Protein AF-A0A2C9KWX2-F1 (afdb_monomer_lite)

Radius of gyration: 17.45 Å; chains: 1; bounding box: 41×23×52 Å

Organism: Biomphalaria glabrata (NCBI:txid6526)

Foldseek 3Di:
DDLVVVLVVVLCQAPPVQHKDWDWDAPDPPPDPRIDTPDIDGNQRCPRCCCSNPVPHDDDDRRHDDDDDDDDPVRDD

Secondary structure (DSSP, 8-state):
--HHHHHHHHHIIIIIS---EEEEEE-S-TT---EEEEEEEBTTB-GGGHHHHHTT----------------TT---

Structure (mmCIF, N/CA/C/O backbone):
data_AF-A0A2C9KWX2-F1
#
_entry.id   AF-A0A2C9KWX2-F1
#
loop_
_atom_site.group_PDB
_atom_site.id
_atom_site.type_symbol
_atom_site.label_atom_id
_atom_site.label_alt_id
_atom_site.label_comp_id
_atom_site.label_asym_id
_atom_site.label_entity_id
_atom_site.label_seq_id
_atom_site.pdbx_PDB_ins_code
_atom_site.Cartn_x
_atom_site.Cartn_y
_atom_site.Cartn_z
_atom_site.occupancy
_atom_site.B_iso_or_equiv
_atom_site.auth_seq_id
_atom_site.auth_comp_id
_atom_site.auth_asym_id
_atom_site.auth_atom_id
_atom_site.pdbx_PDB_model_num
ATOM 1 N N . MET A 1 1 ? 5.349 -10.265 -15.223 1.00 59.97 1 MET A N 1
ATOM 2 C CA . MET A 1 1 ? 3.959 -9.985 -14.799 1.00 59.97 1 MET A CA 1
ATOM 3 C C . MET A 1 1 ? 3.460 -8.812 -15.630 1.00 59.97 1 MET A C 1
ATOM 5 O O . MET A 1 1 ? 4.222 -7.869 -15.794 1.00 59.97 1 MET A O 1
ATOM 9 N N . SER A 1 2 ? 2.269 -8.885 -16.227 1.00 88.69 2 SER A N 1
ATOM 10 C CA . SER A 1 2 ? 1.698 -7.738 -16.951 1.00 88.69 2 SER A CA 1
ATOM 11 C C . SER A 1 2 ? 1.167 -6.698 -15.958 1.00 88.69 2 SER A C 1
ATOM 13 O O . SER A 1 2 ? 0.797 -7.057 -14.839 1.00 88.69 2 SER A O 1
ATOM 15 N N . LYS A 1 3 ? 1.100 -5.424 -16.373 1.00 84.88 3 LYS A N 1
ATOM 16 C CA . LYS A 1 3 ? 0.503 -4.343 -15.569 1.00 84.88 3 LYS A CA 1
ATOM 17 C C . LYS A 1 3 ? -0.916 -4.716 -15.121 1.00 84.88 3 LYS A C 1
ATOM 19 O O . LYS A 1 3 ? -1.191 -4.725 -13.933 1.00 84.88 3 LYS A O 1
ATOM 24 N N . MET A 1 4 ? -1.750 -5.183 -16.050 1.00 86.56 4 MET A N 1
ATOM 25 C CA . MET A 1 4 ? -3.129 -5.612 -15.782 1.00 86.56 4 MET A CA 1
ATOM 26 C C . MET A 1 4 ? -3.246 -6.695 -14.692 1.00 86.56 4 MET A C 1
ATOM 28 O O . MET A 1 4 ? -4.124 -6.618 -13.836 1.00 86.56 4 MET A O 1
ATOM 32 N N . ASN A 1 5 ? -2.344 -7.684 -14.677 1.00 89.56 5 ASN A N 1
ATOM 33 C CA . ASN A 1 5 ? -2.374 -8.737 -13.656 1.00 89.56 5 ASN A CA 1
ATOM 34 C C . ASN A 1 5 ? -1.959 -8.211 -12.277 1.00 89.56 5 ASN A C 1
ATOM 36 O O . ASN A 1 5 ? -2.486 -8.673 -11.268 1.00 89.56 5 ASN A O 1
ATOM 40 N N . PHE A 1 6 ? -1.024 -7.257 -12.229 1.00 90.1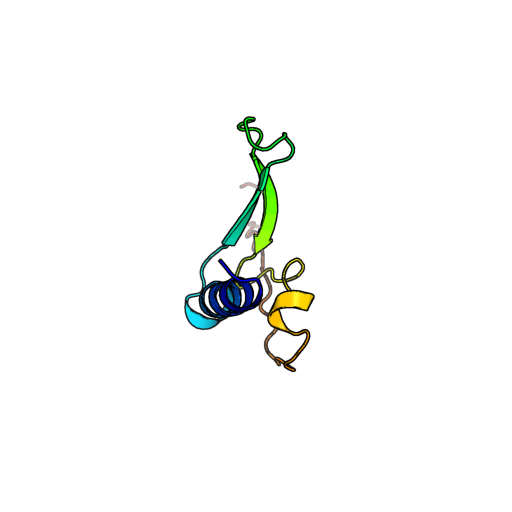9 6 PHE A N 1
ATOM 41 C CA . PHE A 1 6 ? -0.645 -6.595 -10.983 1.00 90.19 6 PHE A CA 1
ATOM 42 C C . PHE A 1 6 ? -1.818 -5.799 -10.401 1.00 90.19 6 PHE A C 1
ATOM 44 O O . PHE A 1 6 ? -2.103 -5.920 -9.213 1.00 90.19 6 PHE A O 1
ATOM 51 N N . GLU A 1 7 ? -2.534 -5.048 -11.240 1.00 88.25 7 GLU A N 1
ATOM 52 C CA . GLU A 1 7 ? -3.687 -4.248 -10.813 1.00 88.25 7 GLU A CA 1
ATOM 53 C C . GLU A 1 7 ? -4.814 -5.132 -10.260 1.00 88.25 7 GLU A C 1
ATOM 55 O O . GLU A 1 7 ? -5.324 -4.884 -9.166 1.00 88.25 7 GLU A O 1
ATOM 60 N N . ALA A 1 8 ? -5.147 -6.215 -10.970 1.00 88.75 8 ALA A N 1
ATOM 61 C CA . ALA A 1 8 ? -6.150 -7.181 -10.526 1.00 88.75 8 ALA A CA 1
ATOM 62 C C . ALA A 1 8 ? -5.769 -7.844 -9.191 1.00 88.75 8 ALA A C 1
ATOM 64 O O . ALA A 1 8 ? -6.609 -7.973 -8.300 1.00 88.75 8 ALA A O 1
ATOM 65 N N . LEU A 1 9 ? -4.497 -8.222 -9.029 1.00 91.12 9 LEU A N 1
ATOM 66 C CA . LEU A 1 9 ? -3.999 -8.829 -7.796 1.00 91.12 9 LEU A CA 1
ATOM 67 C C . LEU A 1 9 ? -4.024 -7.844 -6.622 1.00 91.12 9 LEU A C 1
ATOM 69 O O . LEU A 1 9 ? -4.496 -8.193 -5.544 1.00 91.12 9 LEU A O 1
ATOM 73 N N . ALA A 1 10 ? -3.539 -6.616 -6.812 1.00 89.75 10 ALA A N 1
ATOM 74 C CA . ALA A 1 10 ? -3.542 -5.599 -5.763 1.00 89.75 10 ALA A CA 1
ATOM 75 C C . ALA A 1 10 ? -4.971 -5.269 -5.305 1.00 89.75 10 ALA A C 1
ATOM 77 O O . ALA A 1 10 ? -5.209 -5.112 -4.106 1.00 89.75 10 ALA A O 1
ATOM 78 N N . ARG A 1 11 ? -5.934 -5.252 -6.237 1.00 88.56 11 ARG A N 1
ATOM 79 C CA . ARG A 1 11 ? -7.359 -5.098 -5.929 1.00 88.56 11 ARG A CA 1
ATOM 80 C C . ARG A 1 11 ? -7.895 -6.240 -5.065 1.00 88.56 11 ARG A C 1
ATOM 82 O O . ARG A 1 11 ? -8.514 -5.969 -4.039 1.00 88.56 11 ARG A O 1
ATOM 89 N N . ASP A 1 12 ? -7.633 -7.494 -5.433 1.00 90.44 12 ASP A N 1
ATOM 90 C CA . ASP A 1 12 ? -8.058 -8.664 -4.647 1.00 90.44 12 ASP A CA 1
ATOM 91 C C . ASP A 1 12 ? -7.446 -8.652 -3.235 1.00 90.44 12 ASP A C 1
ATOM 93 O O . ASP A 1 12 ? -8.142 -8.836 -2.234 1.00 90.44 12 ASP A O 1
ATOM 97 N N . LEU A 1 13 ? -6.149 -8.352 -3.134 1.00 92.44 13 LEU A N 1
ATOM 98 C CA . LEU A 1 13 ? -5.438 -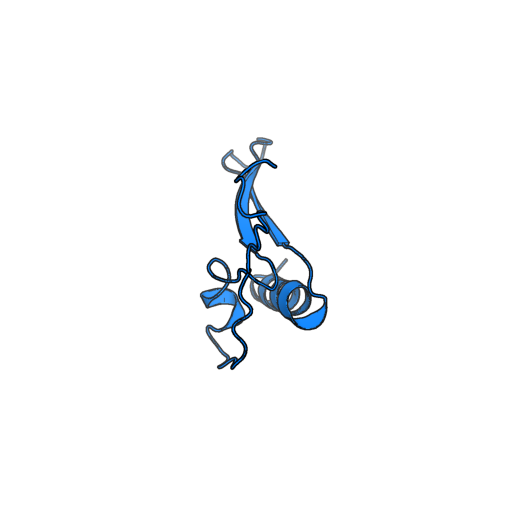8.312 -1.858 1.00 92.44 13 LEU A CA 1
ATOM 99 C C . LEU A 1 13 ? -5.983 -7.230 -0.921 1.00 92.44 13 LEU A C 1
ATOM 101 O O . LEU A 1 13 ? -6.239 -7.518 0.247 1.00 92.44 13 LEU A O 1
ATOM 105 N N . LEU A 1 14 ? -6.167 -6.004 -1.412 1.00 89.25 14 LEU A N 1
ATOM 106 C CA . LEU A 1 14 ? -6.560 -4.866 -0.578 1.00 89.25 14 LEU A CA 1
ATOM 107 C C . LEU A 1 14 ? -8.052 -4.877 -0.235 1.00 89.25 14 LEU A C 1
ATOM 109 O O . LEU A 1 14 ? -8.413 -4.546 0.892 1.00 89.25 14 LEU A O 1
ATOM 113 N N . LEU A 1 15 ? -8.913 -5.262 -1.182 1.00 86.56 15 LEU A N 1
ATOM 114 C CA . LEU A 1 15 ? -10.361 -5.089 -1.048 1.00 86.56 15 LEU A CA 1
ATOM 115 C C . LEU A 1 15 ? -11.093 -6.359 -0.622 1.00 86.56 15 LEU A C 1
ATOM 117 O O . LEU A 1 15 ? -12.063 -6.273 0.127 1.00 86.56 15 LEU A O 1
ATOM 121 N N . VAL A 1 16 ? -10.629 -7.533 -1.056 1.00 88.56 16 VAL A N 1
ATOM 122 C CA . VAL A 1 16 ? -11.291 -8.812 -0.752 1.00 88.56 16 VAL A CA 1
ATOM 123 C C . VAL A 1 16 ? -10.603 -9.496 0.421 1.00 88.56 16 VAL A C 1
ATOM 125 O O . VAL A 1 16 ? -11.237 -9.818 1.422 1.00 88.56 16 VAL A O 1
ATOM 128 N N . ARG A 1 17 ? -9.284 -9.685 0.331 1.00 91.12 17 ARG A N 1
ATOM 129 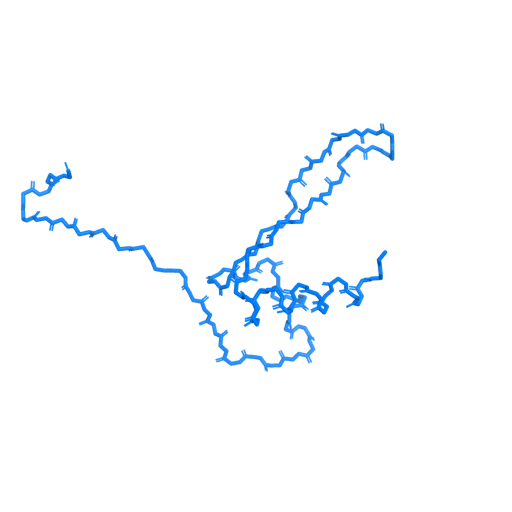C CA . ARG A 1 17 ? -8.502 -10.423 1.337 1.00 91.12 17 ARG A CA 1
ATOM 130 C C . ARG A 1 17 ? -8.094 -9.579 2.538 1.00 91.12 17 ARG A C 1
ATOM 132 O O . ARG A 1 17 ? -7.626 -10.138 3.525 1.00 91.12 17 ARG A O 1
ATOM 139 N N . GLN A 1 18 ? -8.279 -8.262 2.459 1.00 88.75 18 GLN A N 1
ATOM 140 C CA . GLN A 1 18 ? -7.953 -7.314 3.525 1.00 88.75 18 GLN A CA 1
ATOM 141 C C . GLN A 1 18 ? -6.469 -7.381 3.952 1.00 88.75 18 GLN A C 1
ATOM 143 O O . GLN A 1 18 ? -6.127 -7.286 5.132 1.00 88.75 18 GLN A O 1
ATOM 148 N N . TYR A 1 19 ? -5.562 -7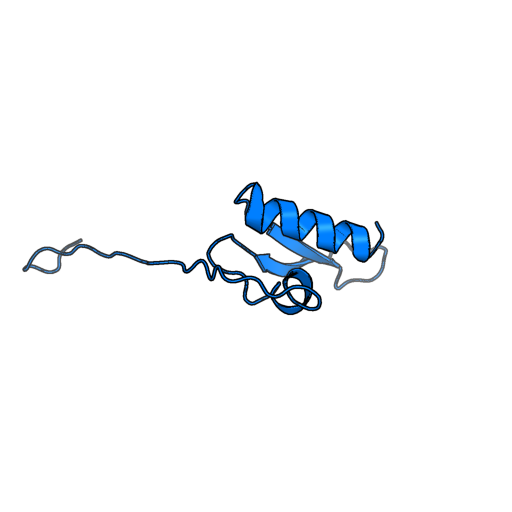.561 2.989 1.00 93.94 19 TYR A N 1
ATOM 149 C CA . TYR A 1 19 ? -4.114 -7.639 3.204 1.00 93.94 19 TYR A CA 1
ATOM 150 C C . TYR A 1 19 ? -3.428 -6.281 3.058 1.00 93.94 19 TYR A C 1
ATOM 152 O O . TYR A 1 19 ? -3.974 -5.335 2.497 1.00 93.94 19 TYR A O 1
ATOM 160 N N . ARG A 1 20 ? -2.192 -6.191 3.560 1.00 93.69 20 ARG A N 1
ATOM 161 C CA . ARG A 1 20 ? -1.292 -5.055 3.328 1.00 93.69 20 ARG A CA 1
ATOM 162 C C . ARG A 1 20 ? -0.343 -5.385 2.184 1.00 93.69 20 ARG A C 1
ATOM 164 O O . ARG A 1 20 ? 0.148 -6.507 2.100 1.00 93.69 20 ARG A O 1
ATOM 171 N N . VAL A 1 21 ? -0.084 -4.407 1.328 1.00 93.06 21 VAL A N 1
ATOM 172 C CA . VAL A 1 21 ? 0.759 -4.551 0.140 1.00 93.06 21 VAL A CA 1
ATOM 173 C C . VAL A 1 21 ? 1.899 -3.546 0.214 1.00 93.06 21 VAL A C 1
ATOM 175 O O . VAL A 1 21 ? 1.675 -2.364 0.468 1.00 93.06 21 VAL A O 1
ATOM 178 N N . GLU A 1 22 ? 3.118 -4.011 -0.040 1.00 94.12 22 GLU A N 1
ATOM 179 C CA . GLU A 1 22 ? 4.295 -3.166 -0.231 1.00 94.12 22 GLU A CA 1
ATOM 180 C C . GLU A 1 22 ? 4.889 -3.463 -1.608 1.00 94.12 22 GLU A C 1
ATOM 182 O O . GLU A 1 22 ? 5.127 -4.618 -1.964 1.00 94.12 22 GLU A O 1
ATOM 187 N N . VAL A 1 23 ? 5.096 -2.418 -2.403 1.00 92.19 23 VAL A N 1
ATOM 188 C CA . VAL A 1 23 ? 5.662 -2.520 -3.749 1.00 92.19 23 VAL A CA 1
ATOM 189 C C . VAL A 1 23 ? 7.080 -1.997 -3.694 1.00 92.19 23 VAL A C 1
ATOM 191 O O . VAL A 1 23 ? 7.303 -0.844 -3.324 1.00 92.19 23 VAL A O 1
ATOM 194 N N . TYR A 1 24 ? 8.025 -2.837 -4.092 1.00 93.06 24 TYR A N 1
ATOM 195 C CA . TYR A 1 24 ? 9.435 -2.489 -4.128 1.00 93.06 24 TYR A CA 1
ATOM 196 C C . TYR A 1 24 ? 9.880 -2.187 -5.555 1.00 93.06 24 TYR A C 1
ATOM 198 O O . TYR A 1 24 ? 9.489 -2.876 -6.499 1.00 93.06 24 TYR A O 1
ATOM 206 N N . THR A 1 25 ? 10.730 -1.179 -5.709 1.00 92.38 25 THR A N 1
ATOM 207 C CA . THR A 1 25 ? 11.411 -0.876 -6.967 1.00 92.38 25 THR A CA 1
ATOM 208 C C . THR A 1 25 ? 12.911 -0.916 -6.746 1.00 92.38 25 THR A C 1
ATOM 210 O O . THR A 1 25 ? 13.413 -0.556 -5.680 1.00 92.38 25 THR A O 1
ATOM 213 N N . ASN A 1 26 ? 13.631 -1.396 -7.752 1.00 92.81 26 ASN A N 1
ATOM 214 C CA . ASN A 1 26 ? 15.081 -1.366 -7.738 1.00 92.81 26 ASN A CA 1
ATOM 215 C C . ASN A 1 26 ? 15.531 0.003 -8.250 1.00 92.81 26 ASN A C 1
ATOM 217 O O . ASN A 1 26 ? 15.256 0.349 -9.400 1.00 92.81 26 ASN A O 1
ATOM 221 N N . LYS A 1 27 ? 16.162 0.797 -7.383 1.00 88.06 27 LYS A N 1
ATOM 222 C CA . LYS A 1 27 ? 16.745 2.096 -7.750 1.00 88.06 27 LYS A CA 1
ATOM 223 C C . LYS A 1 27 ? 18.095 1.952 -8.439 1.00 88.06 27 LYS A C 1
ATOM 225 O O . LYS A 1 27 ? 18.521 2.861 -9.148 1.00 88.06 27 LYS A O 1
ATOM 230 N N . GLY A 1 28 ? 18.758 0.819 -8.245 1.00 85.62 28 GLY A N 1
ATOM 231 C CA . GLY A 1 28 ? 19.962 0.481 -8.973 1.00 85.62 28 GLY A CA 1
ATOM 232 C C . GLY A 1 28 ? 19.664 -0.070 -10.369 1.00 85.62 28 GLY A C 1
ATOM 233 O O . GLY A 1 28 ? 18.527 -0.350 -10.747 1.00 85.62 28 GLY A O 1
ATOM 234 N N . GLY A 1 29 ? 20.722 -0.248 -11.160 1.00 82.00 29 GLY A N 1
ATOM 235 C CA . GLY A 1 29 ? 20.621 -0.963 -12.433 1.00 82.00 29 GLY A CA 1
ATOM 236 C C . GLY A 1 29 ? 20.278 -2.446 -12.237 1.00 82.00 29 GLY A C 1
ATOM 237 O O . GLY A 1 29 ? 20.324 -2.969 -11.127 1.00 82.00 29 GLY A O 1
ATOM 238 N N . ALA A 1 30 ? 20.031 -3.163 -13.335 1.00 80.25 30 ALA A N 1
ATOM 239 C CA . ALA A 1 30 ? 19.552 -4.554 -13.332 1.00 80.25 30 ALA A CA 1
ATOM 240 C C . ALA A 1 30 ? 20.406 -5.578 -12.545 1.00 80.25 30 ALA A C 1
ATOM 242 O O . ALA A 1 30 ? 19.936 -6.680 -12.280 1.00 80.25 30 ALA A O 1
ATOM 243 N N . LYS A 1 31 ? 21.656 -5.244 -12.195 1.00 84.62 31 LYS A N 1
ATOM 244 C CA . LYS A 1 31 ? 22.574 -6.099 -11.417 1.00 84.62 31 LYS A CA 1
ATOM 245 C C . LYS A 1 31 ? 22.783 -5.634 -9.969 1.00 84.62 31 LYS A C 1
ATOM 247 O O . LYS A 1 31 ? 23.533 -6.269 -9.236 1.00 84.62 31 LYS A O 1
ATOM 252 N N . SER A 1 32 ? 22.179 -4.516 -9.577 1.00 87.44 32 SER A N 1
ATOM 253 C CA . SER A 1 32 ? 22.249 -3.985 -8.217 1.00 87.44 32 SER A CA 1
ATOM 254 C C . SER A 1 32 ? 21.101 -4.541 -7.379 1.00 87.44 32 SER A C 1
ATOM 256 O O . SER A 1 32 ? 20.020 -4.776 -7.908 1.00 87.44 32 SER A O 1
ATOM 258 N N . ASN A 1 33 ? 21.307 -4.719 -6.075 1.00 88.69 33 ASN A N 1
ATOM 259 C CA . ASN A 1 33 ? 20.269 -5.142 -5.127 1.00 88.69 33 ASN A CA 1
ATOM 260 C C . ASN A 1 33 ? 19.795 -3.965 -4.261 1.00 88.69 33 ASN A C 1
ATOM 262 O O . ASN A 1 33 ? 19.672 -4.093 -3.046 1.00 88.69 33 ASN A O 1
ATOM 266 N N . ASP A 1 34 ? 19.551 -2.814 -4.885 1.00 93.00 34 ASP A N 1
ATOM 267 C CA . ASP A 1 34 ? 19.137 -1.586 -4.200 1.00 93.00 34 ASP A CA 1
ATOM 268 C C . ASP A 1 34 ? 17.611 -1.413 -4.267 1.00 93.00 34 ASP A C 1
ATOM 270 O O . ASP A 1 34 ? 17.073 -0.626 -5.053 1.00 93.00 34 ASP A O 1
ATOM 274 N N . TRP A 1 35 ? 16.902 -2.238 -3.493 1.00 94.06 35 TRP A N 1
ATOM 275 C CA . TRP A 1 35 ? 15.441 -2.261 -3.452 1.00 94.06 35 TRP A CA 1
ATOM 276 C C . TRP A 1 35 ? 14.901 -1.304 -2.399 1.00 94.06 35 TRP A C 1
ATOM 278 O O . TRP A 1 35 ? 15.231 -1.396 -1.217 1.00 94.06 35 TRP 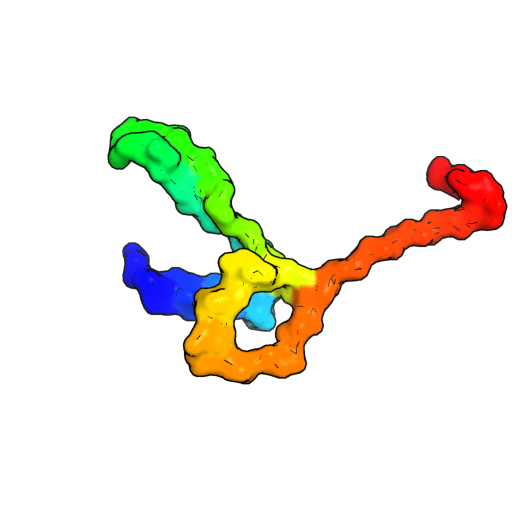A O 1
ATOM 288 N N . VAL A 1 36 ? 13.990 -0.435 -2.818 1.00 94.44 36 VAL A N 1
ATOM 289 C CA . VAL A 1 36 ? 13.294 0.500 -1.936 1.00 94.44 36 VAL A CA 1
ATOM 290 C C . VAL A 1 36 ? 11.793 0.338 -2.074 1.00 94.44 36 VAL A C 1
ATOM 292 O O . VAL A 1 36 ? 11.295 -0.074 -3.119 1.00 94.44 36 VAL A O 1
ATOM 295 N N . ILE A 1 37 ? 11.058 0.695 -1.026 1.00 93.00 37 ILE A N 1
ATOM 296 C CA . ILE A 1 37 ? 9.598 0.711 -1.086 1.00 93.00 37 ILE A CA 1
ATOM 297 C C . ILE A 1 37 ? 9.162 1.926 -1.901 1.00 93.00 37 ILE A C 1
ATOM 299 O O . ILE A 1 37 ? 9.464 3.061 -1.535 1.00 93.00 37 ILE A O 1
ATOM 303 N N . ALA A 1 38 ? 8.438 1.681 -2.987 1.00 90.81 38 ALA A N 1
ATOM 304 C CA . ALA A 1 38 ? 7.810 2.720 -3.789 1.00 90.81 38 ALA A CA 1
ATOM 305 C C . ALA A 1 38 ? 6.400 3.042 -3.289 1.00 90.81 38 ALA A C 1
ATOM 307 O O . ALA A 1 38 ? 6.049 4.214 -3.181 1.00 90.81 38 ALA A O 1
ATOM 308 N N . PHE A 1 39 ? 5.617 2.015 -2.943 1.00 89.12 39 PHE A N 1
ATOM 309 C CA . PHE A 1 39 ? 4.225 2.182 -2.523 1.00 89.12 39 PHE A CA 1
ATOM 310 C C . PHE A 1 39 ? 3.870 1.254 -1.362 1.00 89.12 39 PHE A C 1
ATOM 312 O O . PHE A 1 39 ? 4.345 0.118 -1.293 1.00 89.12 39 PHE A O 1
ATOM 319 N N . LYS A 1 40 ? 2.998 1.729 -0.474 1.00 92.44 40 LYS A N 1
ATOM 320 C CA . LYS A 1 40 ? 2.368 0.970 0.604 1.00 92.44 40 LYS A CA 1
ATOM 321 C C . LYS A 1 40 ? 0.858 1.140 0.535 1.00 92.44 40 LYS A C 1
ATOM 323 O O . LYS A 1 40 ? 0.352 2.247 0.387 1.00 92.44 40 LYS A O 1
ATOM 328 N N . GLY A 1 41 ? 0.151 0.029 0.659 1.00 91.06 41 GLY A N 1
ATOM 329 C CA . GLY A 1 41 ? -1.302 -0.024 0.657 1.00 91.06 41 GLY A CA 1
ATOM 330 C C . GLY A 1 41 ? -1.792 -0.886 1.806 1.00 91.06 41 GLY A C 1
ATOM 331 O O . GLY A 1 41 ? -1.203 -1.917 2.134 1.00 91.06 41 GLY A O 1
ATOM 332 N N . SER A 1 42 ? -2.882 -0.470 2.432 1.00 91.25 42 SER A N 1
ATOM 333 C CA . SER A 1 42 ? -3.617 -1.290 3.393 1.00 91.25 42 SER A CA 1
ATOM 334 C C . SER A 1 42 ? -5.112 -1.084 3.189 1.00 91.25 42 SER A C 1
ATOM 336 O O . SER A 1 42 ? -5.486 -0.072 2.600 1.00 91.25 42 SER A O 1
ATOM 338 N N . PRO A 1 43 ? -5.982 -1.956 3.717 1.00 88.31 43 PRO A N 1
ATOM 339 C CA . PRO A 1 43 ? -7.418 -1.803 3.497 1.00 88.31 43 PRO A CA 1
ATOM 340 C C . PRO A 1 43 ? -7.989 -0.477 4.025 1.00 88.31 43 PRO A C 1
ATOM 342 O O . PRO A 1 43 ? -8.974 0.018 3.493 1.00 88.31 43 PRO A O 1
ATOM 345 N N . GLY A 1 44 ? -7.347 0.126 5.037 1.00 86.25 44 GLY A N 1
ATOM 346 C CA . GLY A 1 44 ? -7.704 1.451 5.563 1.00 86.25 44 GLY A CA 1
ATOM 347 C C . GLY A 1 44 ? -6.897 2.626 4.988 1.00 86.25 44 GLY A C 1
ATOM 348 O O . GLY A 1 44 ? -7.111 3.764 5.390 1.00 86.25 44 GLY A O 1
ATOM 349 N N . ASN A 1 45 ? -5.922 2.372 4.111 1.00 85.81 45 ASN A N 1
ATOM 350 C CA . ASN A 1 45 ? -5.102 3.409 3.478 1.00 85.81 45 ASN A CA 1
ATOM 351 C C . ASN A 1 45 ? -4.803 3.013 2.031 1.00 85.81 45 ASN A C 1
ATOM 353 O O . ASN A 1 45 ? -3.857 2.263 1.764 1.00 85.81 45 ASN A O 1
ATOM 357 N N . LEU A 1 46 ? -5.628 3.527 1.121 1.00 85.31 46 LEU A N 1
ATOM 358 C CA . LEU A 1 46 ? -5.563 3.243 -0.310 1.00 85.31 46 LEU A CA 1
ATOM 359 C C . LEU A 1 46 ? -4.979 4.397 -1.130 1.00 85.31 46 LEU A C 1
ATOM 361 O O . LEU A 1 46 ? -4.843 4.223 -2.334 1.00 85.31 46 LEU A O 1
ATOM 365 N N . CYS A 1 47 ? -4.576 5.519 -0.515 1.00 84.31 47 CYS A N 1
ATOM 366 C CA . CYS A 1 47 ? -4.175 6.748 -1.217 1.00 84.31 47 CYS A CA 1
ATOM 367 C C . CYS A 1 47 ? -3.175 6.519 -2.365 1.00 84.31 47 CYS A C 1
ATOM 369 O O . CYS A 1 47 ? -3.306 7.093 -3.437 1.00 84.31 47 CYS A O 1
ATOM 371 N N . GLN A 1 48 ? -2.178 5.650 -2.167 1.00 84.00 48 GLN A N 1
ATOM 372 C CA . GLN A 1 48 ? -1.143 5.373 -3.176 1.00 84.00 48 GLN A CA 1
ATOM 373 C C . GLN A 1 48 ? -1.575 4.383 -4.270 1.00 84.00 48 GLN A C 1
ATOM 375 O O . GLN A 1 48 ? -0.843 4.171 -5.232 1.00 84.00 48 GLN A O 1
ATOM 380 N N . PHE A 1 49 ? -2.741 3.761 -4.115 1.00 84.31 49 PHE A N 1
ATOM 381 C CA . PHE A 1 49 ? -3.313 2.778 -5.029 1.00 84.31 49 PHE A CA 1
ATOM 382 C C . PHE A 1 49 ? -4.620 3.275 -5.666 1.00 84.31 49 PHE A C 1
ATOM 384 O O . PHE A 1 49 ? -5.224 2.522 -6.420 1.00 84.31 49 PHE A O 1
ATOM 391 N N . GLU A 1 50 ? -5.066 4.510 -5.409 1.00 79.81 50 GLU A N 1
ATOM 392 C CA . GLU A 1 50 ? -6.370 5.010 -5.877 1.00 79.81 50 GLU A CA 1
ATOM 393 C C . GLU A 1 50 ? -6.514 4.963 -7.400 1.00 79.81 50 GLU A C 1
ATOM 395 O O . GLU A 1 50 ? -7.475 4.390 -7.904 1.00 79.81 50 GLU A O 1
ATOM 400 N N . GLU A 1 51 ? -5.536 5.483 -8.144 1.00 79.31 51 GLU A N 1
ATOM 401 C CA . GLU A 1 51 ? -5.566 5.457 -9.613 1.00 79.31 51 GLU A CA 1
ATOM 402 C C . GLU A 1 51 ? -5.592 4.016 -10.151 1.00 79.31 51 GLU A C 1
ATOM 404 O O . GLU A 1 51 ? -6.336 3.696 -11.077 1.00 79.31 51 GLU A O 1
ATOM 409 N N . LEU A 1 52 ? -4.839 3.118 -9.510 1.00 77.38 52 LEU A N 1
ATOM 410 C CA . LEU A 1 52 ? -4.771 1.702 -9.864 1.00 77.38 52 LEU A CA 1
ATOM 411 C C . LEU A 1 52 ? -6.081 0.958 -9.565 1.00 77.38 52 LEU A C 1
ATOM 413 O O . LEU A 1 52 ? -6.508 0.095 -10.332 1.00 77.38 52 LEU A O 1
ATOM 417 N N . LEU A 1 53 ? -6.708 1.253 -8.429 1.00 74.75 53 LEU A N 1
ATOM 418 C CA . LEU A 1 53 ? -7.898 0.553 -7.963 1.00 74.75 53 LEU A CA 1
ATOM 419 C C . LEU A 1 53 ? -9.166 1.090 -8.629 1.00 74.75 53 LEU A C 1
ATOM 421 O O . LEU A 1 53 ? -10.034 0.280 -8.969 1.00 74.75 53 LEU A O 1
ATOM 425 N N . PHE A 1 54 ? -9.244 2.406 -8.852 1.00 74.94 54 PHE A N 1
ATOM 426 C CA . PHE A 1 54 ? -10.471 3.136 -9.190 1.00 74.94 54 PHE A CA 1
ATOM 427 C C . PHE A 1 54 ? -10.448 3.841 -10.546 1.00 74.94 54 PHE A C 1
ATOM 429 O O . PHE A 1 54 ? -11.495 4.303 -10.987 1.00 74.94 54 PHE A O 1
ATOM 436 N N . GLY A 1 55 ? -9.318 3.871 -11.263 1.00 68.81 55 GLY A N 1
ATOM 437 C CA . GLY A 1 55 ? -9.220 4.529 -12.575 1.00 68.81 55 GLY A CA 1
ATOM 438 C C . GLY A 1 55 ? -10.207 4.017 -13.639 1.00 68.81 55 GLY A C 1
ATOM 439 O O . GLY A 1 55 ? -10.385 4.666 -14.660 1.00 68.81 55 GLY A O 1
ATOM 440 N N . ASN A 1 56 ? -10.867 2.877 -13.395 1.00 62.16 56 ASN A N 1
ATOM 441 C CA . ASN A 1 56 ? -11.878 2.279 -14.274 1.00 62.16 56 ASN A CA 1
ATOM 442 C C . ASN A 1 56 ? -13.157 1.826 -13.541 1.00 62.16 56 ASN A C 1
ATOM 444 O O . ASN A 1 56 ? -13.967 1.095 -14.115 1.00 62.16 56 ASN A O 1
ATOM 448 N N . THR A 1 57 ? -13.338 2.144 -12.255 1.00 57.97 57 THR A N 1
ATOM 449 C CA . THR A 1 57 ? -14.486 1.639 -11.479 1.00 57.97 57 THR A CA 1
ATOM 450 C C . THR A 1 57 ? -14.817 2.582 -10.327 1.00 57.97 57 THR A C 1
ATOM 452 O O . THR A 1 57 ? -13.980 2.808 -9.456 1.00 57.97 57 THR A O 1
ATOM 455 N N . GLU A 1 58 ? -16.048 3.098 -10.296 1.00 55.38 58 GLU A N 1
ATOM 456 C CA . GLU A 1 58 ? -16.583 3.810 -9.133 1.00 55.38 58 GLU A CA 1
ATOM 457 C C . GLU A 1 58 ? -16.725 2.821 -7.974 1.00 55.38 58 GLU A C 1
ATOM 459 O O . GLU A 1 58 ? -17.471 1.845 -8.067 1.00 55.38 58 GLU A O 1
ATOM 464 N N . MET A 1 59 ? -15.996 3.039 -6.881 1.00 56.22 59 MET A N 1
ATOM 465 C CA . MET A 1 59 ? -16.133 2.212 -5.688 1.00 56.22 59 MET A CA 1
ATOM 466 C C . MET A 1 59 ? -16.534 3.063 -4.488 1.00 56.22 59 MET A C 1
ATOM 468 O O . MET A 1 59 ? -15.860 4.019 -4.123 1.00 56.22 59 MET A O 1
ATOM 472 N N . SER A 1 60 ? -17.652 2.682 -3.872 1.00 51.22 60 SER A N 1
ATOM 473 C CA . SER A 1 60 ? -18.369 3.460 -2.856 1.00 51.22 60 SER A CA 1
ATOM 474 C C . SER A 1 60 ? -17.935 3.164 -1.410 1.00 51.22 60 SER A C 1
ATOM 476 O O . SER A 1 60 ? -18.678 3.462 -0.475 1.00 51.22 60 SER A O 1
ATOM 478 N N . VAL A 1 61 ? -16.760 2.563 -1.194 1.00 54.94 61 VAL A N 1
ATOM 479 C CA . VAL A 1 61 ? -16.274 2.200 0.149 1.00 54.94 61 VAL A CA 1
ATOM 480 C C . VAL A 1 61 ? -14.884 2.780 0.375 1.00 54.94 61 VAL A C 1
ATOM 482 O O . VAL A 1 61 ? -13.880 2.224 -0.062 1.00 54.94 61 VAL A O 1
ATOM 485 N N . THR A 1 62 ? -14.847 3.915 1.072 1.00 55.28 62 THR A N 1
ATOM 486 C CA . THR A 1 62 ? -13.623 4.445 1.673 1.00 55.28 62 THR A CA 1
ATOM 487 C C . THR A 1 62 ? -13.429 3.774 3.034 1.00 55.28 62 THR A C 1
ATOM 489 O O . THR A 1 62 ? -14.249 3.916 3.941 1.00 55.28 62 THR A O 1
ATOM 492 N N . GLY A 1 63 ? -12.387 2.951 3.153 1.00 63.00 63 GLY A N 1
ATOM 493 C CA . GLY A 1 63 ? -11.931 2.413 4.431 1.00 63.00 63 GLY A CA 1
ATOM 494 C C . GLY A 1 63 ? -10.922 3.381 5.037 1.00 63.00 63 GLY A C 1
ATOM 495 O O . GLY A 1 63 ? -9.928 3.694 4.389 1.00 63.00 63 GLY A O 1
ATOM 496 N N . GLY A 1 64 ? -11.171 3.865 6.254 1.00 73.94 64 GLY A N 1
ATOM 497 C CA . GLY A 1 64 ? -10.257 4.753 6.979 1.00 73.94 64 GLY A CA 1
ATOM 498 C C . GLY A 1 64 ? -9.520 4.034 8.109 1.00 73.94 64 GLY A C 1
ATOM 499 O O . GLY A 1 64 ? -10.035 3.079 8.691 1.00 73.94 64 GLY A O 1
ATOM 500 N N . VAL A 1 65 ? -8.321 4.506 8.455 1.00 80.25 65 VAL A N 1
ATOM 501 C CA . VAL A 1 65 ? -7.634 4.103 9.694 1.00 80.25 65 VAL A CA 1
ATOM 502 C C . VAL A 1 65 ? -8.038 5.044 10.831 1.00 80.25 65 VAL A C 1
ATOM 504 O O . VAL A 1 65 ? -7.947 6.260 10.685 1.00 80.25 65 VAL A O 1
ATOM 507 N N . LEU A 1 66 ? -8.428 4.485 11.982 1.00 84.06 66 LEU A N 1
ATOM 508 C CA . LEU A 1 66 ? -8.682 5.232 13.217 1.00 84.06 66 LEU A CA 1
ATOM 509 C C . LEU A 1 66 ? -7.630 4.881 14.277 1.00 84.06 66 LEU A C 1
ATOM 511 O O . LEU A 1 66 ? -7.418 3.709 14.582 1.00 84.06 66 LEU A O 1
ATOM 515 N N . GLY A 1 67 ? -6.997 5.899 14.862 1.00 88.06 67 GLY A N 1
ATOM 516 C CA . GLY A 1 67 ? -6.150 5.755 16.047 1.00 88.06 67 GLY A CA 1
ATOM 517 C C . GLY A 1 67 ? -6.911 6.175 17.302 1.00 88.06 67 GLY A C 1
ATOM 518 O O . GLY A 1 67 ? -7.304 7.332 17.414 1.00 88.06 67 GLY A O 1
ATOM 519 N N . LEU A 1 68 ? -7.111 5.255 18.249 1.00 86.88 68 LEU A N 1
ATOM 520 C CA . LEU A 1 68 ? -7.762 5.531 19.533 1.00 86.88 68 LEU A CA 1
ATOM 521 C C . LEU A 1 68 ? -6.716 5.533 20.653 1.00 86.88 68 LEU A C 1
ATOM 523 O O . LEU A 1 68 ? -6.051 4.524 20.879 1.00 86.88 68 LEU A O 1
ATOM 527 N N . LYS A 1 69 ? -6.593 6.654 21.372 1.00 88.00 69 LYS A N 1
ATOM 528 C CA . LYS A 1 69 ? -5.841 6.737 22.631 1.00 88.00 69 LYS A CA 1
ATOM 529 C C . LYS A 1 69 ? -6.827 6.988 23.765 1.00 88.00 69 LYS A C 1
ATOM 531 O O . LYS A 1 69 ? -7.467 8.034 23.800 1.00 88.00 69 LYS A O 1
ATOM 536 N N . ILE A 1 70 ? -6.927 6.036 24.685 1.00 87.00 70 ILE A N 1
ATOM 537 C CA . ILE A 1 70 ? -7.733 6.170 25.900 1.00 87.00 70 ILE A CA 1
ATOM 538 C C . ILE A 1 70 ? -6.811 6.694 27.003 1.00 87.00 70 ILE A C 1
ATOM 540 O O . ILE A 1 70 ? -5.726 6.152 27.203 1.00 87.00 70 ILE A O 1
ATOM 544 N N . ALA A 1 71 ? -7.218 7.759 27.689 1.00 83.88 71 ALA A N 1
ATOM 545 C CA . ALA A 1 71 ? -6.511 8.303 28.844 1.00 83.88 71 ALA A CA 1
ATOM 546 C C . ALA A 1 71 ? -7.519 8.551 29.970 1.00 83.88 71 ALA A C 1
ATOM 548 O O . ALA A 1 71 ? -8.601 9.077 29.714 1.00 83.88 71 ALA A O 1
ATOM 549 N N . AS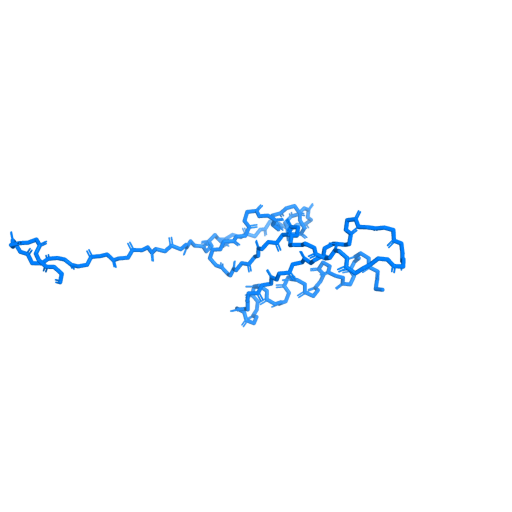N A 1 72 ? -7.164 8.178 31.201 1.00 84.00 72 ASN A N 1
ATOM 550 C CA . ASN A 1 72 ? -7.915 8.603 32.384 1.00 84.00 72 ASN A CA 1
ATOM 551 C C . ASN A 1 72 ? -7.626 10.080 32.686 1.00 84.00 72 ASN A C 1
ATOM 553 O O . ASN A 1 72 ? -6.609 10.613 32.239 1.00 84.00 72 ASN A O 1
ATOM 557 N N . GLU A 1 73 ? -8.486 10.718 33.486 1.00 71.06 73 GLU A N 1
ATOM 558 C CA . GLU A 1 73 ? -8.444 12.152 33.842 1.00 71.06 73 GLU A CA 1
ATOM 559 C C . GLU A 1 73 ? -7.074 12.656 34.347 1.00 71.06 73 GLU A C 1
ATOM 561 O O . GLU A 1 73 ? -6.798 13.850 34.286 1.00 71.06 73 GLU A O 1
ATOM 566 N N . ASN A 1 74 ? -6.172 11.754 34.752 1.00 68.56 74 ASN A N 1
ATOM 567 C CA . ASN A 1 74 ? -4.824 12.078 35.227 1.00 68.56 74 ASN A CA 1
ATOM 568 C C . ASN A 1 74 ? -3.717 11.998 34.154 1.00 68.56 74 ASN A C 1
ATOM 570 O O . ASN A 1 74 ? -2.546 12.172 34.481 1.00 68.56 74 ASN A O 1
ATOM 574 N N . GLY A 1 75 ? -4.041 11.716 32.887 1.00 60.34 75 GLY A N 1
ATOM 575 C CA . GLY A 1 75 ? -3.100 11.811 31.761 1.00 60.34 75 GLY A CA 1
ATOM 576 C C . GLY A 1 75 ? -1.891 10.862 31.790 1.00 60.34 75 GLY A C 1
ATOM 577 O O . GLY A 1 75 ? -0.995 11.016 30.961 1.00 60.34 75 GLY A O 1
ATOM 578 N N . GLN A 1 76 ? -1.848 9.889 32.703 1.00 54.12 76 GLN A N 1
ATOM 579 C CA . GLN A 1 76 ? -0.771 8.902 32.787 1.00 54.12 76 GLN A CA 1
ATOM 580 C C . GLN A 1 76 ? -1.119 7.657 31.966 1.00 54.12 76 GLN A C 1
ATOM 582 O O . GLN A 1 76 ? -2.196 7.078 32.122 1.00 54.12 76 GLN A O 1
ATOM 587 N N . VAL A 1 77 ? -0.204 7.317 31.055 1.00 57.03 77 VAL A N 1
ATOM 588 C CA . VAL A 1 77 ? -0.157 6.068 30.280 1.00 57.03 77 VAL A CA 1
ATOM 589 C C . VAL A 1 77 ? 0.609 4.996 31.036 1.00 57.03 77 VAL A C 1
ATOM 591 O O . VAL A 1 77 ? 1.537 5.373 31.787 1.00 57.03 77 VAL A O 1
#

Sequence (77 aa):
MSKMNFEALARDLLLVRQYRVEVYTNKGGAKSNDWVIAFKGSPGNLCQFEELLFGNTEMSVTGGVLGLKIANENGQV

InterPro domains:
  IPR016151 DNA mismatch repair protein MutS, N-terminal [G3DSA:3.40.1170.10] (1-42)

pLDDT: mean 82.09, std 12.13, range [51.22, 94.44]